Protein AF-A0A929FCM9-F1 (afdb_monomer_lite)

Radius of gyration: 27.79 Å; chains: 1; bounding box: 81×24×61 Å

Secondary structure (DSSP, 8-state):
---TT-PPPPPP---EEEEEESSSEEEEEPP-PPEEEEETTTEEEE---PPEEE--STTTPPEEP----EEEEEEETTTEEEEPPPGGGSS--EETTTEE-PPPP---HHHHHTT--

pLDDT: mean 84.14, std 11.27, range [41.19, 96.0]

Structure (mmCIF, N/CA/C/O backbone):
data_AF-A0A929FCM9-F1
#
_entry.id   AF-A0A929FCM9-F1
#
loop_
_atom_site.group_PDB
_atom_site.id
_atom_site.type_symbol
_atom_site.label_atom_id
_atom_site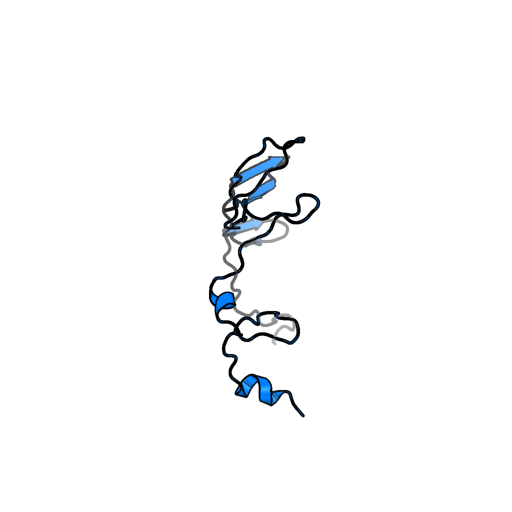.label_alt_id
_atom_site.label_comp_id
_atom_site.label_asym_id
_atom_site.label_entity_id
_atom_site.label_seq_id
_atom_site.pdbx_PDB_ins_code
_atom_site.Cartn_x
_atom_site.Cartn_y
_atom_site.Cartn_z
_atom_site.occupancy
_atom_site.B_iso_or_equiv
_atom_site.auth_seq_id
_atom_site.auth_comp_id
_atom_site.auth_asym_id
_atom_site.auth_atom_id
_atom_site.pdbx_PDB_model_num
ATOM 1 N N . MET A 1 1 ? 60.273 -2.470 -9.524 1.00 41.19 1 MET A N 1
ATOM 2 C CA . MET A 1 1 ? 59.781 -1.116 -9.852 1.00 41.19 1 MET A CA 1
ATOM 3 C C . MET A 1 1 ? 58.257 -1.204 -9.923 1.00 41.19 1 MET A C 1
ATOM 5 O O . MET A 1 1 ? 57.723 -1.488 -10.983 1.00 41.19 1 MET A O 1
ATOM 9 N N . GLY A 1 2 ? 57.573 -1.144 -8.776 1.00 51.31 2 GLY A N 1
ATOM 10 C CA . GLY A 1 2 ? 56.108 -1.235 -8.716 1.00 51.31 2 GLY A CA 1
ATOM 11 C C . GLY A 1 2 ? 55.511 0.141 -8.976 1.00 51.31 2 GLY A C 1
ATOM 12 O O . GLY A 1 2 ? 55.892 1.103 -8.313 1.00 51.31 2 GLY A O 1
ATOM 13 N N . SER A 1 3 ? 54.655 0.247 -9.986 1.00 64.50 3 SER A N 1
ATOM 14 C CA . SER A 1 3 ? 53.964 1.48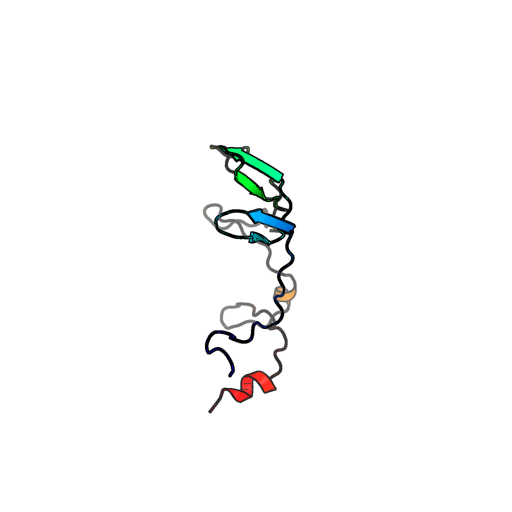2 -10.348 1.00 64.50 3 SER A CA 1
ATOM 15 C C . SER A 1 3 ? 53.067 1.932 -9.189 1.00 64.50 3 SER A C 1
ATOM 17 O O . SER A 1 3 ? 52.261 1.149 -8.697 1.00 64.50 3 SER A O 1
ATOM 19 N N . ILE A 1 4 ? 53.158 3.203 -8.780 1.00 57.62 4 ILE A N 1
ATOM 20 C CA . ILE A 1 4 ? 52.313 3.836 -7.739 1.00 57.62 4 ILE A CA 1
ATOM 21 C C . ILE A 1 4 ? 50.808 3.865 -8.104 1.00 57.62 4 ILE A C 1
ATOM 23 O O . ILE A 1 4 ? 49.980 4.395 -7.363 1.00 57.62 4 ILE A O 1
ATOM 27 N N . TRP A 1 5 ? 50.455 3.302 -9.262 1.00 60.62 5 TRP A N 1
ATOM 28 C CA . TRP A 1 5 ? 49.115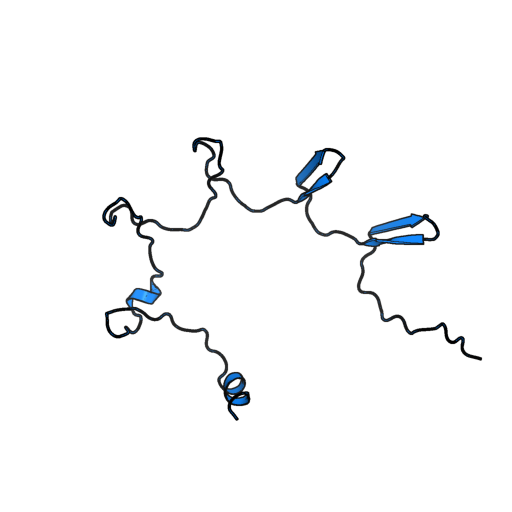 3.259 -9.832 1.00 60.62 5 TRP A CA 1
ATOM 29 C C . TRP A 1 5 ? 48.394 1.918 -9.639 1.00 60.62 5 TRP A C 1
ATOM 31 O O . TRP A 1 5 ? 47.175 1.885 -9.806 1.00 60.62 5 TRP A O 1
ATOM 41 N N . ASP A 1 6 ? 49.087 0.857 -9.213 1.00 63.19 6 ASP A N 1
ATOM 42 C CA . ASP A 1 6 ? 48.468 -0.445 -8.928 1.00 63.19 6 ASP A CA 1
ATOM 43 C C . ASP A 1 6 ? 47.867 -0.458 -7.518 1.00 63.19 6 ASP A C 1
ATOM 45 O O . ASP A 1 6 ? 48.395 -1.034 -6.566 1.00 63.19 6 ASP A O 1
ATOM 49 N N . ARG A 1 7 ? 46.736 0.234 -7.371 1.00 58.31 7 ARG A N 1
ATOM 50 C CA . ARG A 1 7 ? 45.878 0.096 -6.190 1.00 58.31 7 ARG A CA 1
ATOM 51 C C . ARG A 1 7 ? 45.174 -1.269 -6.252 1.00 58.31 7 ARG A C 1
ATOM 53 O O . ARG A 1 7 ? 44.553 -1.557 -7.275 1.00 58.31 7 ARG A O 1
ATOM 60 N N . PRO A 1 8 ? 45.231 -2.092 -5.188 1.00 61.12 8 PRO A N 1
ATOM 61 C CA . PRO A 1 8 ? 44.511 -3.359 -5.140 1.00 61.12 8 PRO A CA 1
ATOM 62 C C . PRO A 1 8 ? 43.016 -3.129 -5.372 1.00 61.12 8 PRO A C 1
ATOM 64 O O . PRO A 1 8 ? 42.377 -2.381 -4.632 1.00 61.12 8 PRO A O 1
ATOM 67 N N . VAL A 1 9 ? 42.460 -3.762 -6.401 1.00 65.25 9 VAL A N 1
ATOM 68 C CA . VAL A 1 9 ? 41.013 -3.844 -6.608 1.00 65.25 9 VAL A CA 1
ATOM 69 C C . VAL A 1 9 ? 40.527 -5.135 -5.955 1.00 65.25 9 VAL A C 1
ATOM 71 O O . VAL A 1 9 ? 40.999 -6.222 -6.283 1.00 65.25 9 VAL A O 1
ATOM 74 N N . GLY A 1 10 ? 39.635 -5.020 -4.968 1.00 68.56 10 GLY A N 1
ATOM 75 C CA . GLY A 1 10 ? 38.960 -6.187 -4.397 1.00 68.56 10 GLY A CA 1
ATOM 76 C C . GLY A 1 10 ? 38.054 -6.858 -5.440 1.00 68.56 10 GLY A C 1
ATOM 77 O O . GLY A 1 10 ? 37.684 -6.209 -6.422 1.00 68.56 10 GLY A O 1
ATOM 78 N N . PRO A 1 11 ? 37.681 -8.138 -5.261 1.00 68.38 11 PRO A N 1
ATOM 79 C CA . PRO A 1 11 ? 36.719 -8.784 -6.147 1.00 68.38 11 PRO A CA 1
ATOM 80 C C . PRO A 1 11 ? 35.408 -7.985 -6.156 1.00 68.38 11 PRO A C 1
ATOM 82 O O . PRO A 1 11 ? 34.813 -7.735 -5.108 1.00 68.38 11 PRO A O 1
ATOM 85 N N . ALA A 1 12 ? 34.974 -7.554 -7.340 1.00 65.00 12 ALA A N 1
ATOM 86 C CA . ALA A 1 12 ? 33.732 -6.812 -7.504 1.00 65.00 12 ALA A CA 1
ATOM 87 C C . ALA A 1 12 ? 32.540 -7.783 -7.492 1.00 65.00 12 ALA A C 1
ATOM 89 O O . ALA A 1 12 ? 32.484 -8.700 -8.306 1.00 65.00 12 ALA A O 1
ATOM 90 N N . GLN A 1 13 ? 31.573 -7.569 -6.596 1.00 75.75 13 GLN A N 1
ATOM 91 C CA . GLN A 1 13 ? 30.295 -8.299 -6.564 1.00 75.75 13 GLN A CA 1
ATOM 92 C C . GLN A 1 13 ? 29.263 -7.632 -7.490 1.00 75.75 13 GLN A C 1
ATOM 94 O O . GLN A 1 13 ? 28.163 -7.291 -7.067 1.00 75.75 13 GLN A O 1
ATOM 99 N N . ILE A 1 14 ? 29.645 -7.351 -8.736 1.00 80.50 14 ILE A N 1
ATOM 100 C CA . ILE A 1 14 ? 28.758 -6.741 -9.730 1.00 80.50 14 ILE A CA 1
ATOM 101 C C . ILE A 1 14 ? 28.494 -7.747 -10.843 1.00 80.50 14 ILE A C 1
ATOM 103 O O . ILE A 1 14 ? 29.420 -8.215 -11.503 1.00 80.50 14 ILE A O 1
ATOM 107 N N . GLU A 1 15 ? 27.227 -8.080 -11.052 1.00 88.31 15 GLU A N 1
ATOM 108 C CA . GLU A 1 15 ? 26.808 -8.816 -12.236 1.00 88.31 15 GLU A CA 1
ATOM 109 C C . GLU A 1 15 ? 26.694 -7.831 -13.401 1.00 88.31 15 GLU A C 1
ATOM 111 O O . GLU A 1 15 ? 25.996 -6.817 -13.313 1.00 88.31 15 GLU A O 1
ATOM 116 N N . VAL A 1 16 ? 27.434 -8.091 -14.475 1.00 89.38 16 VAL A N 1
ATOM 117 C CA . VAL A 1 16 ? 27.464 -7.227 -15.658 1.00 89.38 16 VAL A CA 1
ATOM 118 C C . VAL A 1 16 ? 26.507 -7.795 -16.696 1.00 89.38 16 VAL A C 1
ATOM 120 O O . VAL A 1 16 ? 26.720 -8.903 -17.180 1.00 89.38 16 VAL A O 1
ATOM 123 N N . ALA A 1 17 ? 25.477 -7.028 -17.047 1.00 90.81 17 ALA A N 1
ATOM 124 C CA . ALA A 1 17 ? 24.516 -7.406 -18.081 1.00 90.81 17 ALA A CA 1
ATOM 125 C C . ALA A 1 17 ? 25.052 -7.126 -19.492 1.00 90.81 17 ALA A C 1
ATOM 127 O O . ALA A 1 17 ? 24.920 -7.952 -20.389 1.00 90.81 17 ALA A O 1
ATOM 128 N N . GLU A 1 18 ? 25.674 -5.962 -19.688 1.00 91.88 18 GLU A N 1
ATOM 129 C CA . GLU A 1 18 ? 26.218 -5.533 -20.980 1.00 91.88 18 GLU A CA 1
ATOM 130 C C . GLU A 1 18 ? 27.416 -4.596 -20.763 1.00 91.88 18 GLU A C 1
ATOM 132 O O . GLU A 1 18 ? 27.694 -4.159 -19.647 1.00 91.88 18 GLU A O 1
ATOM 137 N N . SER A 1 19 ? 28.147 -4.258 -21.821 1.00 92.19 19 SER A N 1
ATOM 138 C CA . SER A 1 19 ? 29.156 -3.201 -21.800 1.00 92.19 19 SER A CA 1
ATOM 139 C C . SER A 1 19 ? 28.998 -2.264 -22.991 1.00 92.19 19 SER A C 1
ATOM 141 O O . SER A 1 19 ? 28.792 -2.732 -24.108 1.00 92.19 19 SER A O 1
ATOM 143 N N . ILE A 1 20 ? 29.187 -0.961 -22.781 1.00 93.38 20 ILE A N 1
ATOM 144 C CA . ILE A 1 20 ? 29.188 0.038 -23.859 1.00 93.38 20 ILE A CA 1
ATOM 145 C C . ILE A 1 20 ? 30.598 0.569 -24.111 1.00 93.38 20 ILE A C 1
ATOM 147 O O . ILE A 1 20 ? 31.387 0.739 -23.181 1.00 93.38 20 ILE A O 1
ATOM 151 N N . SER A 1 21 ? 30.909 0.876 -25.371 1.00 91.31 21 SER A N 1
ATOM 152 C CA . SER A 1 21 ? 32.166 1.530 -25.748 1.00 91.31 21 SER A CA 1
ATOM 153 C C . SER A 1 21 ? 31.939 3.034 -25.896 1.00 91.31 21 SER A C 1
ATOM 155 O O . SER A 1 21 ? 31.446 3.507 -26.917 1.00 91.31 21 SER A O 1
ATOM 157 N N . SER A 1 22 ? 32.263 3.793 -24.848 1.00 86.44 22 SER A N 1
ATOM 158 C CA . SER A 1 22 ? 32.198 5.258 -24.843 1.00 86.44 22 SER A CA 1
ATOM 159 C C . SER A 1 22 ? 33.355 5.813 -24.017 1.00 86.44 22 SER A C 1
ATOM 161 O O . SER A 1 22 ? 33.353 5.754 -22.783 1.00 86.44 22 SER A O 1
ATOM 163 N N . ALA A 1 23 ? 34.385 6.297 -24.722 1.00 85.75 23 ALA A N 1
ATOM 164 C CA . ALA A 1 23 ? 35.689 6.648 -24.151 1.00 85.75 23 ALA A CA 1
ATOM 165 C C . ALA A 1 23 ? 36.294 5.511 -23.291 1.00 85.75 23 ALA A C 1
ATOM 167 O O . ALA A 1 23 ? 36.795 5.751 -22.194 1.00 85.75 23 ALA A O 1
ATOM 168 N N . GLY A 1 24 ? 36.198 4.267 -23.780 1.00 89.56 24 GLY A N 1
ATOM 169 C CA . GLY A 1 24 ? 36.575 3.038 -23.071 1.00 89.56 24 GLY A CA 1
ATOM 170 C C . GLY A 1 24 ? 35.398 2.068 -22.910 1.00 89.56 24 GLY A C 1
ATOM 171 O O . GLY A 1 24 ? 34.257 2.422 -23.205 1.00 89.56 24 GLY A O 1
ATOM 172 N N . VAL A 1 25 ? 35.679 0.844 -22.450 1.00 89.62 25 VAL A N 1
ATOM 173 C CA . VAL A 1 25 ? 34.654 -0.175 -22.160 1.00 89.62 25 VAL A CA 1
ATOM 174 C C . VAL A 1 25 ? 34.059 0.096 -20.778 1.00 89.62 25 VAL A C 1
ATOM 176 O O . VAL A 1 25 ? 34.776 0.068 -19.779 1.00 89.62 25 VAL A O 1
ATOM 179 N N . ARG A 1 26 ? 32.754 0.374 -20.717 1.00 89.38 26 ARG A N 1
ATOM 180 C CA . ARG A 1 26 ? 32.018 0.666 -19.480 1.00 89.38 26 ARG A CA 1
ATOM 181 C C . ARG A 1 26 ? 30.987 -0.436 -19.218 1.00 89.38 26 ARG A C 1
ATOM 183 O O . ARG A 1 26 ? 30.104 -0.604 -20.059 1.00 89.38 26 ARG A O 1
ATOM 190 N N . PRO A 1 27 ? 31.077 -1.181 -18.102 1.00 88.75 27 PRO A N 1
ATOM 191 C CA . PRO A 1 27 ? 30.089 -2.202 -17.767 1.00 88.75 27 PRO A CA 1
ATOM 192 C C . PRO A 1 27 ? 28.756 -1.569 -17.345 1.00 88.75 27 PRO A C 1
ATOM 194 O O . PRO A 1 27 ? 28.732 -0.529 -16.685 1.00 88.75 27 PRO A O 1
ATOM 197 N N . ILE A 1 28 ? 27.656 -2.222 -17.705 1.00 91.12 28 ILE A N 1
ATOM 198 C CA . ILE A 1 28 ? 26.289 -1.947 -17.262 1.00 91.12 28 ILE A CA 1
ATOM 199 C C . ILE A 1 28 ? 25.906 -3.046 -16.269 1.00 91.12 28 ILE A C 1
ATOM 201 O O . ILE A 1 28 ? 25.971 -4.232 -16.592 1.00 91.12 28 ILE A O 1
ATOM 205 N N . ALA A 1 29 ? 25.514 -2.652 -15.059 1.00 91.31 29 ALA A N 1
ATOM 206 C CA . ALA A 1 29 ? 25.069 -3.583 -14.026 1.00 91.31 29 ALA A CA 1
ATOM 207 C C . ALA A 1 29 ? 23.734 -4.243 -14.402 1.00 91.31 29 ALA A C 1
ATOM 209 O O . ALA A 1 29 ? 22.849 -3.583 -14.951 1.00 91.31 29 ALA A O 1
ATOM 210 N N . ALA A 1 30 ? 23.567 -5.517 -14.056 1.00 90.75 30 ALA A N 1
ATOM 211 C CA . ALA A 1 30 ? 22.286 -6.200 -14.170 1.00 90.75 30 ALA A CA 1
ATOM 212 C C . ALA A 1 30 ? 21.258 -5.639 -13.169 1.00 90.75 30 ALA A C 1
ATOM 214 O O . ALA A 1 30 ? 21.568 -5.385 -12.003 1.00 90.75 30 ALA A O 1
ATOM 215 N N . SER A 1 31 ? 20.015 -5.463 -13.628 1.00 88.25 31 SER A N 1
ATOM 216 C CA . SER A 1 31 ? 18.859 -5.144 -12.783 1.00 88.25 31 SER A CA 1
ATOM 217 C C . SER A 1 31 ? 18.026 -6.401 -12.565 1.00 88.25 31 SER A C 1
ATOM 219 O O . SER A 1 31 ? 17.713 -7.102 -13.521 1.00 88.25 31 SER A O 1
ATOM 221 N N . HIS A 1 32 ? 17.615 -6.636 -11.321 1.00 90.50 32 HIS A N 1
ATOM 222 C CA . HIS A 1 32 ? 16.738 -7.748 -10.938 1.00 90.50 32 HIS A CA 1
ATOM 223 C C . HIS A 1 32 ? 15.269 -7.321 -10.777 1.00 90.50 32 HIS A C 1
ATOM 225 O O . HIS A 1 32 ? 14.436 -8.104 -10.328 1.00 90.50 32 HIS A O 1
ATOM 231 N N . MET A 1 33 ? 14.946 -6.065 -11.097 1.00 90.06 33 MET A N 1
ATOM 232 C CA . MET A 1 33 ? 13.586 -5.539 -10.990 1.00 90.06 33 MET A CA 1
ATOM 233 C C . MET A 1 33 ? 12.733 -5.970 -12.184 1.00 90.06 33 MET A C 1
ATOM 235 O O . MET A 1 33 ? 13.157 -5.836 -13.332 1.00 90.06 33 MET A O 1
ATOM 239 N N . GLU A 1 34 ? 11.504 -6.408 -11.917 1.00 93.75 34 GLU A N 1
ATOM 240 C CA . GLU A 1 34 ? 10.507 -6.663 -12.954 1.00 93.75 34 GLU A CA 1
ATOM 241 C C . GLU A 1 34 ? 9.959 -5.339 -13.502 1.00 93.75 34 GLU A C 1
ATOM 243 O O . GLU A 1 34 ? 9.523 -4.460 -12.752 1.00 93.75 34 GLU A O 1
ATOM 248 N N . VAL A 1 35 ? 9.977 -5.189 -14.825 1.00 93.31 35 VAL A N 1
ATOM 249 C CA . VAL A 1 35 ? 9.457 -4.005 -15.513 1.00 93.31 35 VAL A CA 1
ATOM 250 C C . VAL A 1 35 ? 8.017 -4.278 -15.931 1.00 93.31 35 VAL A C 1
ATOM 252 O O . VAL A 1 35 ? 7.764 -5.159 -16.746 1.00 93.31 35 VAL A O 1
ATOM 255 N N . TYR A 1 36 ? 7.078 -3.493 -15.404 1.00 94.69 36 TYR A N 1
ATOM 256 C CA . TYR A 1 36 ? 5.667 -3.558 -15.794 1.00 94.69 36 TYR A CA 1
ATOM 257 C C . TYR A 1 36 ? 5.435 -2.961 -17.187 1.00 94.69 36 TYR A C 1
ATOM 259 O O . TYR A 1 36 ? 4.637 -3.457 -17.977 1.00 94.69 36 TYR A O 1
ATOM 267 N N . GLY A 1 37 ? 6.137 -1.872 -17.493 1.00 95.31 37 GLY A N 1
ATOM 268 C CA . GLY A 1 37 ? 6.039 -1.183 -18.772 1.00 95.31 37 GLY A CA 1
ATOM 269 C C . GLY A 1 37 ? 6.923 0.054 -18.807 1.00 95.31 37 GLY A C 1
ATOM 270 O O . GLY A 1 37 ? 7.766 0.256 -17.933 1.00 95.31 37 GLY A O 1
ATOM 271 N N . THR A 1 38 ? 6.723 0.905 -19.805 1.00 95.69 38 THR A N 1
ATOM 272 C CA . THR A 1 38 ? 7.441 2.174 -19.936 1.00 95.69 38 THR A CA 1
ATOM 273 C C . THR A 1 38 ? 6.470 3.343 -20.054 1.00 95.69 38 THR A C 1
ATOM 275 O O . THR A 1 38 ? 5.319 3.196 -20.465 1.00 95.69 38 THR A O 1
ATOM 278 N N . ILE A 1 39 ? 6.935 4.528 -19.670 1.00 96.00 39 ILE A N 1
ATOM 279 C CA . ILE A 1 39 ? 6.247 5.801 -19.889 1.00 96.00 39 ILE A CA 1
ATOM 280 C C . ILE A 1 39 ? 7.223 6.779 -20.532 1.00 96.00 39 ILE A C 1
ATOM 282 O O . ILE A 1 39 ? 8.406 6.710 -20.233 1.00 96.00 39 ILE A O 1
ATOM 286 N N . LEU A 1 40 ? 6.718 7.661 -21.402 1.00 93.88 40 LEU A N 1
ATOM 287 C CA . LEU A 1 40 ? 7.401 8.812 -22.021 1.00 93.88 40 LEU A CA 1
ATOM 288 C C . LEU A 1 40 ? 8.941 8.715 -22.099 1.00 93.88 40 LEU A C 1
ATOM 290 O O . LEU A 1 40 ? 9.634 8.942 -21.107 1.00 93.88 40 LEU A O 1
ATOM 294 N N . ASN A 1 41 ? 9.471 8.506 -23.308 1.00 94.62 41 ASN A N 1
ATOM 295 C CA . ASN A 1 41 ? 10.905 8.302 -23.568 1.00 94.62 41 ASN A CA 1
ATOM 296 C C . ASN A 1 41 ? 11.462 7.034 -22.900 1.00 94.62 41 ASN A C 1
ATOM 298 O O . ASN A 1 41 ? 12.537 7.067 -22.306 1.00 94.62 41 ASN A O 1
ATOM 302 N N . ASP A 1 42 ? 10.704 5.936 -22.966 1.00 94.19 42 ASP A N 1
ATOM 303 C CA . ASP A 1 42 ? 11.113 4.610 -22.487 1.00 94.19 42 ASP A CA 1
ATOM 304 C C . ASP A 1 42 ? 11.552 4.560 -21.016 1.00 94.19 42 ASP A C 1
ATOM 306 O O . ASP A 1 42 ? 12.309 3.681 -20.606 1.00 94.19 42 ASP A O 1
ATOM 310 N N . ARG A 1 43 ? 11.048 5.478 -20.180 1.00 94.19 43 ARG A N 1
ATOM 311 C CA . ARG A 1 43 ? 11.327 5.455 -18.746 1.00 94.19 43 ARG A CA 1
ATOM 312 C C . ARG A 1 43 ? 10.624 4.240 -18.131 1.00 94.19 43 ARG A C 1
ATOM 314 O O . ARG A 1 43 ? 9.390 4.200 -18.152 1.00 94.19 43 ARG A O 1
ATOM 321 N N . PRO A 1 44 ? 11.361 3.268 -17.563 1.00 92.75 44 PRO A N 1
ATOM 322 C CA . PRO A 1 44 ? 10.755 2.053 -17.042 1.00 92.75 44 PRO A CA 1
ATOM 323 C C . PRO A 1 44 ? 9.891 2.351 -15.816 1.00 92.75 44 PRO A C 1
ATOM 325 O O . PRO A 1 44 ? 10.232 3.176 -14.962 1.00 92.75 44 PRO A O 1
ATOM 328 N N . ILE A 1 45 ? 8.771 1.643 -15.737 1.00 94.88 45 ILE A N 1
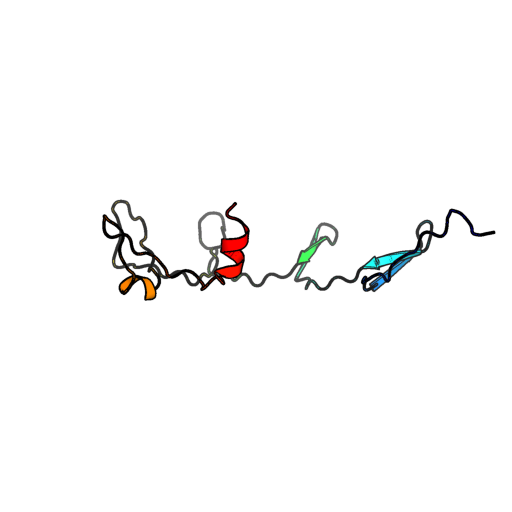ATOM 329 C CA . ILE A 1 45 ? 7.899 1.543 -14.574 1.00 94.88 45 ILE A CA 1
ATOM 330 C C . ILE A 1 45 ? 8.098 0.142 -14.012 1.00 94.88 45 ILE A C 1
ATOM 332 O O . ILE A 1 45 ? 7.868 -0.850 -14.703 1.00 94.88 45 ILE A O 1
ATOM 336 N N . MET A 1 46 ? 8.527 0.067 -12.758 1.00 95.12 46 MET A N 1
ATOM 337 C CA . MET A 1 46 ? 8.715 -1.210 -12.077 1.00 95.12 46 MET A CA 1
ATOM 338 C C . MET A 1 46 ? 7.366 -1.785 -11.654 1.00 95.12 46 MET A C 1
ATOM 340 O O . MET A 1 46 ? 6.465 -1.038 -11.264 1.00 95.12 46 MET A O 1
ATOM 344 N N . ALA A 1 47 ? 7.234 -3.106 -11.730 1.00 93.81 47 ALA A N 1
ATOM 345 C CA . ALA A 1 47 ? 6.070 -3.805 -11.214 1.00 93.81 47 ALA A CA 1
ATOM 346 C C . ALA A 1 47 ? 5.965 -3.635 -9.690 1.00 93.81 47 ALA A C 1
ATOM 348 O O . ALA A 1 47 ? 6.969 -3.567 -8.978 1.00 93.81 47 ALA A O 1
ATOM 349 N N . SER A 1 48 ? 4.730 -3.555 -9.193 1.00 91.19 48 SER A N 1
ATOM 350 C CA . SER A 1 48 ? 4.427 -3.496 -7.761 1.00 91.19 48 SER A CA 1
ATOM 351 C C . SER A 1 48 ? 3.408 -4.568 -7.404 1.00 91.19 48 SER A C 1
ATOM 353 O O . SER A 1 48 ? 2.481 -4.805 -8.173 1.00 91.19 48 SER A O 1
ATOM 355 N N . SER A 1 49 ? 3.520 -5.142 -6.210 1.00 92.00 49 SER A N 1
ATOM 356 C CA . SER A 1 49 ? 2.551 -6.098 -5.659 1.00 92.00 49 SER A CA 1
ATOM 357 C C . SER A 1 49 ? 1.331 -5.438 -4.995 1.00 92.00 49 SER A C 1
ATOM 359 O O . SER A 1 49 ? 0.511 -6.127 -4.391 1.00 92.00 49 SER A O 1
ATOM 361 N N . ILE A 1 50 ? 1.199 -4.109 -5.078 1.00 91.00 50 ILE A N 1
ATOM 362 C CA . ILE A 1 50 ? 0.099 -3.362 -4.461 1.00 91.00 50 ILE A CA 1
ATOM 363 C C . ILE A 1 50 ? -1.203 -3.639 -5.220 1.00 91.00 50 ILE A C 1
ATOM 365 O O . ILE A 1 50 ? -1.281 -3.444 -6.432 1.00 91.00 50 ILE A O 1
ATOM 369 N N . GLN A 1 51 ? -2.246 -4.036 -4.492 1.00 93.06 51 GLN A N 1
ATOM 370 C CA . GLN A 1 51 ? -3.570 -4.284 -5.057 1.00 93.06 51 GLN A CA 1
ATOM 371 C C . GLN A 1 51 ? -4.465 -3.056 -4.888 1.00 93.06 51 GLN A C 1
ATOM 373 O O . GLN A 1 51 ? -4.623 -2.526 -3.786 1.00 93.06 51 GLN A O 1
ATOM 378 N N . VAL A 1 52 ? -5.071 -2.611 -5.986 1.00 92.75 52 VAL A N 1
ATOM 379 C CA . VAL A 1 52 ? -6.082 -1.549 -5.974 1.00 92.75 52 VAL A CA 1
ATOM 380 C C . VAL A 1 52 ? -7.448 -2.199 -5.784 1.00 92.75 52 VAL A C 1
ATOM 382 O O . VAL A 1 52 ? -7.880 -2.981 -6.626 1.00 92.75 52 VAL A O 1
ATOM 385 N N . ALA A 1 53 ? -8.108 -1.886 -4.673 1.00 92.94 53 ALA A N 1
ATOM 386 C CA . ALA A 1 53 ? -9.436 -2.389 -4.343 1.00 92.94 53 ALA A CA 1
ATOM 387 C C . ALA A 1 53 ? -10.537 -1.620 -5.087 1.00 92.94 53 ALA A C 1
ATOM 389 O O . ALA A 1 53 ? -11.503 -2.221 -5.549 1.00 92.94 53 ALA A O 1
ATOM 390 N N . ASP A 1 54 ? -10.391 -0.297 -5.213 1.00 91.62 54 ASP A N 1
ATOM 391 C CA . ASP A 1 54 ? -11.374 0.563 -5.878 1.00 91.62 54 ASP A CA 1
ATOM 392 C C . ASP A 1 54 ? -10.734 1.881 -6.363 1.00 91.62 54 ASP A C 1
ATOM 394 O O . ASP A 1 54 ? -9.663 2.280 -5.912 1.00 91.62 54 ASP A O 1
ATOM 398 N N . THR A 1 55 ? -11.385 2.575 -7.294 1.00 90.81 55 THR A N 1
ATOM 399 C CA . THR A 1 55 ? -11.002 3.900 -7.816 1.00 90.81 55 THR A CA 1
ATOM 400 C C . THR A 1 55 ? -12.186 4.868 -7.919 1.00 90.81 55 THR A C 1
ATOM 402 O O . THR A 1 55 ? -12.024 5.986 -8.407 1.00 90.81 55 THR A O 1
ATOM 405 N N . THR A 1 56 ? -13.378 4.477 -7.453 1.00 89.50 56 THR A N 1
ATOM 406 C CA . THR A 1 56 ? -14.624 5.250 -7.623 1.00 89.50 56 THR A CA 1
ATOM 407 C C . THR A 1 56 ? -14.702 6.539 -6.793 1.00 89.50 56 THR A C 1
ATOM 409 O O . THR A 1 56 ? -15.620 7.342 -6.977 1.00 89.50 56 THR A O 1
ATOM 412 N N . VAL A 1 57 ? -13.734 6.787 -5.906 1.00 88.88 57 VAL A N 1
ATOM 413 C CA . VAL A 1 57 ? -13.654 8.017 -5.105 1.0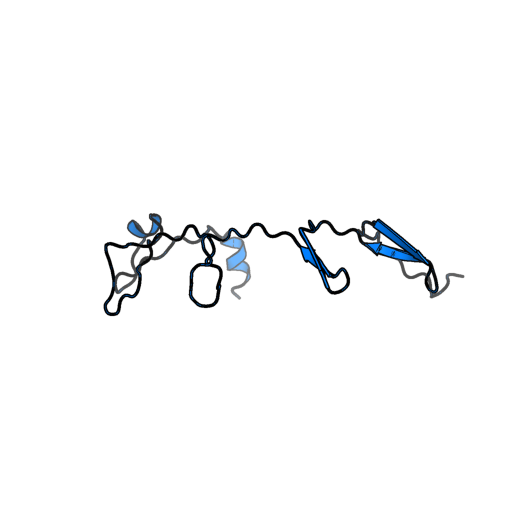0 88.88 57 VAL A CA 1
ATOM 414 C C . VAL A 1 57 ? -13.526 9.242 -6.022 1.00 88.88 57 VAL A C 1
ATOM 416 O O . VAL A 1 57 ? -12.763 9.199 -6.995 1.00 88.88 57 VAL A O 1
ATOM 419 N N . PRO A 1 58 ? -14.201 10.370 -5.715 1.00 90.00 58 PRO A N 1
ATOM 420 C CA . PRO A 1 58 ? -14.061 11.598 -6.487 1.00 90.00 58 PRO A CA 1
ATOM 421 C C . PRO A 1 58 ? -12.595 11.968 -6.750 1.00 90.00 58 PRO A C 1
ATOM 423 O O . PRO A 1 58 ? -11.777 12.073 -5.833 1.00 90.00 58 PRO A O 1
ATOM 426 N N . GLY A 1 59 ? -12.268 12.167 -8.027 1.00 90.75 59 GLY A N 1
ATOM 427 C CA . GLY A 1 59 ? -10.905 12.453 -8.476 1.00 90.75 59 GLY A CA 1
ATOM 428 C C . GLY A 1 59 ? -10.051 11.222 -8.798 1.00 90.75 59 GLY A C 1
ATOM 429 O O . GLY A 1 59 ? -8.856 11.393 -9.017 1.00 90.75 59 GLY A O 1
ATOM 430 N N . GLY A 1 60 ? -10.625 10.012 -8.834 1.00 91.81 60 GLY A N 1
ATOM 431 C CA . GLY A 1 60 ? -9.924 8.802 -9.285 1.00 91.81 60 GLY A CA 1
ATOM 432 C C . GLY A 1 60 ? -8.787 8.378 -8.357 1.00 91.81 60 GLY A C 1
ATOM 433 O O . GLY A 1 60 ? -7.784 7.825 -8.805 1.00 91.81 60 GLY A O 1
ATOM 434 N N . ARG A 1 61 ? -8.900 8.699 -7.064 1.00 91.44 61 ARG A N 1
ATOM 435 C CA . ARG A 1 61 ? -7.891 8.336 -6.065 1.00 91.44 61 ARG A CA 1
ATOM 436 C C . ARG A 1 61 ? -8.000 6.833 -5.791 1.00 91.44 61 ARG A C 1
ATOM 438 O O . ARG A 1 61 ? -9.077 6.404 -5.374 1.00 91.44 61 ARG A O 1
ATOM 445 N N . PRO A 1 62 ? -6.935 6.042 -6.011 1.00 91.94 62 PRO A N 1
ATOM 446 C CA . PRO A 1 62 ? -6.992 4.611 -5.764 1.00 91.94 62 PRO A CA 1
ATOM 447 C C . PRO A 1 62 ? -7.151 4.335 -4.268 1.00 91.94 62 PRO A C 1
ATOM 449 O O . PRO A 1 62 ? -6.468 4.933 -3.434 1.00 91.94 62 PRO A O 1
ATOM 452 N N . ILE A 1 63 ? -8.047 3.409 -3.950 1.00 92.81 63 ILE A N 1
ATOM 453 C CA . ILE A 1 63 ? -8.161 2.757 -2.652 1.00 92.81 63 ILE A CA 1
ATOM 454 C C . ILE A 1 63 ? -7.381 1.452 -2.748 1.00 92.81 63 ILE A C 1
ATOM 456 O O . ILE A 1 63 ? -7.627 0.640 -3.639 1.00 92.81 63 ILE A O 1
ATOM 460 N N . PHE A 1 64 ? -6.439 1.246 -1.837 1.00 93.94 64 PHE A N 1
ATOM 461 C CA . PHE A 1 64 ? -5.630 0.033 -1.799 1.00 93.94 64 PHE A CA 1
ATOM 462 C C . PHE A 1 64 ? -6.274 -1.026 -0.911 1.00 93.94 64 PHE A C 1
ATOM 464 O O . PHE A 1 64 ? -6.892 -0.698 0.103 1.00 93.94 64 PHE A O 1
ATOM 471 N N . ALA A 1 65 ? -6.117 -2.292 -1.290 1.00 93.00 65 ALA A N 1
ATOM 472 C CA . ALA A 1 65 ? -6.494 -3.400 -0.428 1.00 93.00 65 ALA A CA 1
ATOM 473 C C . ALA A 1 65 ? -5.603 -3.409 0.826 1.00 93.00 65 ALA A C 1
ATOM 475 O O . ALA A 1 65 ? -4.400 -3.153 0.749 1.00 93.00 65 ALA A O 1
ATOM 476 N N . SER A 1 66 ? -6.201 -3.697 1.979 1.00 90.75 66 SER A N 1
ATOM 477 C CA . SER A 1 66 ? -5.496 -3.819 3.255 1.00 90.75 66 SER A CA 1
ATOM 478 C C . SER A 1 66 ? -6.193 -4.839 4.142 1.00 90.75 66 SER A C 1
ATOM 480 O O . SER A 1 66 ? -7.418 -4.932 4.095 1.00 90.75 66 SER A O 1
ATOM 482 N N . ASP A 1 67 ? -5.442 -5.495 5.020 1.00 90.81 67 ASP A N 1
ATOM 483 C CA . ASP A 1 67 ? -5.977 -6.441 6.010 1.00 90.81 67 ASP A CA 1
ATOM 484 C C . ASP A 1 67 ? -6.547 -5.745 7.264 1.00 90.81 67 ASP A C 1
ATOM 486 O O . ASP A 1 67 ? -6.711 -6.351 8.323 1.00 90.81 67 ASP A O 1
ATOM 490 N N . ILE A 1 68 ? -6.821 -4.440 7.183 1.00 89.19 68 ILE A N 1
ATOM 491 C CA . ILE A 1 68 ? -7.349 -3.657 8.298 1.00 89.19 68 ILE A CA 1
ATOM 492 C C . ILE A 1 68 ? -8.817 -4.024 8.530 1.00 89.19 68 ILE A C 1
ATOM 494 O O . ILE A 1 68 ? -9.659 -3.863 7.649 1.00 89.19 68 ILE A O 1
ATOM 498 N N . ILE A 1 69 ? -9.137 -4.445 9.753 1.00 89.75 69 ILE A N 1
ATOM 499 C CA . ILE A 1 69 ? -10.502 -4.790 10.160 1.00 89.75 69 ILE A CA 1
ATOM 500 C C . ILE A 1 69 ? -11.135 -3.590 10.870 1.00 89.75 69 ILE A C 1
ATOM 502 O O . ILE A 1 69 ? -10.710 -3.203 11.964 1.00 89.75 69 ILE A O 1
ATOM 506 N N . VAL A 1 70 ? -12.169 -3.015 10.256 1.00 89.50 70 VAL A N 1
ATOM 507 C CA . VAL A 1 70 ? -13.003 -1.962 10.853 1.00 89.50 70 VAL A CA 1
ATOM 508 C C . VAL A 1 70 ? -14.151 -2.606 11.632 1.00 89.50 70 VAL A C 1
ATOM 510 O O . VAL A 1 70 ? -14.751 -3.582 11.185 1.00 89.50 70 VAL A O 1
ATOM 513 N N . ARG A 1 71 ? -14.442 -2.084 12.825 1.00 88.25 71 ARG A N 1
ATOM 514 C CA . ARG A 1 71 ? -15.598 -2.481 13.637 1.00 88.25 71 ARG A CA 1
ATOM 515 C C . ARG A 1 71 ? -16.783 -1.585 13.288 1.00 88.25 71 ARG A C 1
ATOM 517 O O . ARG A 1 71 ? -16.960 -0.529 13.887 1.00 88.25 71 ARG A O 1
ATOM 524 N N . ASP A 1 72 ? -17.565 -1.991 12.291 1.00 78.69 72 ASP A N 1
ATOM 525 C CA . ASP A 1 72 ? -18.690 -1.199 11.764 1.00 78.69 72 ASP A CA 1
ATOM 526 C C . ASP A 1 72 ? -19.841 -1.018 12.771 1.00 78.69 72 ASP A C 1
ATOM 528 O O . ASP A 1 72 ? -20.656 -0.105 12.642 1.00 78.69 72 ASP A O 1
ATOM 532 N N . ASP A 1 73 ? -19.899 -1.865 13.798 1.00 80.56 73 ASP A N 1
ATOM 533 C CA . ASP A 1 73 ? -20.848 -1.791 14.907 1.00 80.56 73 ASP A CA 1
ATOM 534 C C . ASP A 1 73 ? -20.492 -0.712 15.944 1.00 80.56 73 ASP A C 1
ATOM 536 O O . ASP A 1 73 ? -21.335 -0.337 16.764 1.00 80.56 73 ASP A O 1
ATOM 540 N N . LEU A 1 74 ? -19.265 -0.182 15.908 1.00 78.69 74 LEU A N 1
ATOM 541 C CA . LEU A 1 74 ? -18.760 0.777 16.884 1.00 78.69 74 LEU A CA 1
ATOM 542 C C . LEU A 1 74 ? -18.154 1.999 16.187 1.00 78.69 74 LEU A C 1
ATOM 544 O O . LEU A 1 74 ? -17.072 1.955 15.608 1.00 78.69 74 LEU A O 1
ATOM 548 N N . THR A 1 75 ? -18.814 3.148 16.324 1.00 81.69 75 THR A N 1
ATOM 549 C CA . THR A 1 75 ? -18.288 4.431 15.837 1.00 81.69 75 THR A CA 1
ATOM 550 C C . THR A 1 75 ? -18.209 5.441 16.968 1.00 81.69 75 THR A C 1
ATOM 552 O O . THR A 1 75 ? -19.156 5.589 17.743 1.00 81.69 75 THR A O 1
ATOM 555 N N . LEU A 1 76 ? -17.110 6.188 17.041 1.00 83.69 76 LEU A N 1
ATOM 556 C CA . LEU A 1 76 ? -17.023 7.341 17.937 1.00 83.69 76 LEU A CA 1
ATOM 557 C C . LEU A 1 76 ? -17.817 8.532 17.363 1.00 83.69 76 LEU A C 1
ATOM 559 O O . LEU A 1 76 ? -18.036 8.604 16.146 1.00 83.69 76 LEU A O 1
ATOM 563 N N . PRO A 1 77 ? -18.203 9.513 18.205 1.00 87.75 77 PRO A N 1
ATOM 564 C CA . PRO A 1 77 ? -18.858 10.731 17.742 1.00 87.75 77 PRO A CA 1
ATOM 565 C C . PRO A 1 77 ? -18.114 11.391 16.574 1.00 87.75 77 PRO A C 1
ATOM 567 O O . PRO A 1 77 ? -16.888 11.537 16.591 1.00 87.75 77 PRO A O 1
ATOM 570 N N . GLY A 1 78 ? -18.873 11.794 15.553 1.00 86.75 78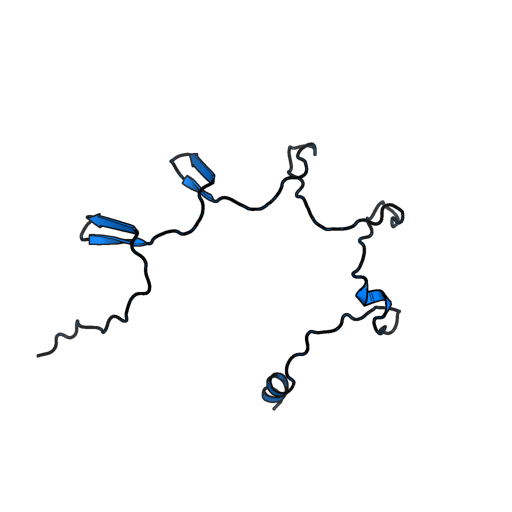 GLY A N 1
ATOM 571 C CA . GLY A 1 78 ? -18.325 12.353 14.314 1.00 86.75 78 GLY A CA 1
ATOM 572 C C . GLY A 1 78 ? -17.873 11.312 13.285 1.00 86.75 78 GLY A C 1
ATOM 573 O O . GLY A 1 78 ? -17.148 11.674 12.365 1.00 86.75 78 GLY A O 1
ATOM 574 N N . GLY A 1 79 ? -18.276 10.043 13.428 1.00 86.94 79 GLY A N 1
ATOM 575 C CA . GLY A 1 79 ? -18.014 8.998 12.432 1.00 86.94 79 GLY A CA 1
ATOM 576 C C . GLY A 1 79 ? -16.553 8.557 12.379 1.00 86.94 79 GLY A C 1
ATOM 577 O O . GLY A 1 79 ? -16.071 8.146 11.326 1.00 86.94 79 GLY A O 1
ATOM 578 N N . ARG A 1 80 ? -15.817 8.680 13.492 1.00 87.75 80 ARG A N 1
ATOM 579 C CA . ARG A 1 80 ? -14.424 8.219 13.540 1.00 87.75 80 ARG A CA 1
ATOM 580 C C . ARG A 1 80 ? -14.426 6.687 13.629 1.00 87.75 80 ARG A C 1
ATOM 582 O O . ARG A 1 80 ? -15.008 6.167 14.589 1.00 87.75 80 ARG A O 1
ATOM 589 N N . PRO A 1 81 ? -13.811 5.985 12.659 1.00 89.19 81 PRO A N 1
ATOM 590 C CA . PRO A 1 81 ? -13.805 4.530 12.633 1.00 89.19 81 PRO A CA 1
ATOM 591 C C . PRO A 1 81 ? -12.988 3.971 13.796 1.00 89.19 81 PRO A C 1
ATOM 593 O O . PRO A 1 81 ? -12.022 4.592 14.251 1.00 89.19 81 PRO A O 1
ATOM 596 N N . ILE A 1 82 ? -13.377 2.784 14.251 1.00 90.94 82 ILE A N 1
ATOM 597 C CA . ILE A 1 82 ? -12.649 2.012 15.253 1.00 90.94 82 ILE A CA 1
ATOM 598 C C . ILE A 1 82 ? -12.083 0.773 14.566 1.00 90.94 82 ILE A C 1
ATOM 600 O O . ILE A 1 82 ? -12.802 0.030 13.901 1.00 90.94 82 ILE A O 1
ATOM 604 N N . PHE A 1 83 ? -10.782 0.559 14.725 1.00 90.88 83 PHE A N 1
ATOM 605 C CA . PHE A 1 83 ? -10.091 -0.604 14.180 1.00 90.88 83 PHE A CA 1
ATOM 606 C C . PHE A 1 83 ? -9.979 -1.696 15.235 1.00 90.88 83 PHE A C 1
ATOM 608 O O . PHE A 1 83 ? -9.807 -1.410 16.422 1.00 90.88 83 PHE A O 1
ATOM 615 N N . ALA A 1 84 ? -10.057 -2.951 14.802 1.00 89.44 84 ALA A N 1
ATOM 616 C CA . ALA A 1 84 ? -9.805 -4.076 15.683 1.00 89.44 84 ALA A CA 1
ATOM 617 C C . ALA A 1 84 ? -8.332 -4.080 16.123 1.00 89.44 84 ALA A C 1
ATOM 619 O O . ALA A 1 84 ? -7.419 -4.028 15.299 1.00 89.44 84 ALA A O 1
ATOM 620 N N . SER A 1 85 ? -8.106 -4.154 17.433 1.00 87.88 85 SER A N 1
ATOM 621 C CA . SER A 1 85 ? -6.795 -4.479 17.989 1.00 87.88 85 SER A CA 1
ATOM 622 C C . SER A 1 85 ? -6.475 -5.960 17.776 1.00 87.88 85 SER A C 1
ATOM 624 O O . SER A 1 85 ? -7.370 -6.769 17.518 1.00 87.88 85 SER A O 1
ATOM 626 N N . ARG A 1 86 ? -5.194 -6.314 17.899 1.00 86.06 86 ARG A N 1
ATOM 627 C CA . ARG A 1 86 ? -4.766 -7.713 17.943 1.00 86.06 86 ARG A CA 1
ATOM 628 C C . ARG A 1 86 ? -5.404 -8.426 19.144 1.00 86.06 86 ARG A C 1
ATOM 630 O O . ARG A 1 86 ? -5.638 -7.805 20.179 1.00 86.06 86 ARG A O 1
ATOM 637 N N . GLU A 1 87 ? -5.684 -9.716 18.987 1.00 85.31 87 GLU A N 1
ATOM 638 C CA . GLU A 1 87 ? -6.344 -10.541 20.010 1.00 85.31 87 GLU A CA 1
ATOM 639 C C . GLU A 1 87 ? -5.489 -10.719 21.274 1.00 85.31 87 GLU A C 1
ATOM 641 O O . GLU A 1 87 ? -6.022 -10.709 22.378 1.00 85.31 87 GLU A O 1
ATOM 646 N N . ASP A 1 88 ? -4.163 -10.777 21.126 1.00 85.00 88 ASP A N 1
ATOM 647 C CA . ASP A 1 88 ? -3.199 -10.902 22.231 1.00 85.00 88 ASP A CA 1
ATOM 648 C C . ASP A 1 88 ? -3.269 -9.755 23.255 1.00 85.00 88 ASP A C 1
ATOM 650 O O . ASP A 1 88 ? -2.852 -9.914 24.401 1.00 85.00 88 ASP A O 1
ATOM 654 N N . LEU A 1 89 ? -3.841 -8.609 22.878 1.00 87.56 89 LEU A N 1
ATOM 655 C CA . LEU A 1 89 ? -4.043 -7.478 23.780 1.00 87.56 89 LEU A CA 1
ATOM 656 C C . LEU A 1 89 ? -5.219 -7.660 24.750 1.00 87.56 89 LEU A C 1
ATOM 658 O O . LEU A 1 89 ? -5.335 -6.868 25.684 1.00 87.56 89 LEU A O 1
ATOM 662 N N . LEU A 1 90 ? -6.079 -8.667 24.559 1.00 86.50 90 LEU A N 1
ATOM 663 C CA . LEU A 1 90 ? -7.173 -8.966 25.492 1.00 86.50 90 LEU A CA 1
ATOM 664 C C . LEU A 1 90 ? -6.654 -9.498 26.834 1.00 86.50 90 LEU A C 1
ATOM 666 O O . LEU A 1 90 ? -7.200 -9.147 27.878 1.00 86.50 90 LEU A O 1
ATOM 670 N N . ASP A 1 91 ? -5.570 -10.274 26.794 1.00 87.75 91 ASP A N 1
ATOM 671 C CA . ASP A 1 91 ? -4.935 -10.882 27.970 1.00 87.75 91 ASP A CA 1
ATOM 672 C C . ASP A 1 91 ? -3.707 -10.091 28.457 1.00 87.75 91 ASP A C 1
ATOM 674 O O . ASP A 1 91 ? -2.994 -10.508 29.373 1.00 87.75 91 ASP A O 1
ATOM 678 N N . ALA A 1 92 ? -3.439 -8.934 27.845 1.00 88.44 92 ALA A N 1
ATOM 679 C CA . ALA A 1 92 ? -2.269 -8.129 28.148 1.00 88.44 92 ALA A CA 1
ATOM 680 C C . ALA A 1 92 ? -2.337 -7.491 29.550 1.00 88.44 92 ALA A C 1
ATOM 682 O O . ALA A 1 92 ? -3.395 -7.012 29.978 1.00 88.44 92 ALA A O 1
ATOM 683 N N . PRO A 1 93 ? -1.194 -7.375 30.255 1.00 88.81 93 PRO A N 1
ATOM 684 C CA . PRO A 1 93 ? -1.127 -6.583 31.473 1.00 88.81 93 PRO A CA 1
ATOM 685 C C . PRO A 1 93 ? -1.476 -5.116 31.179 1.00 88.81 93 PRO A C 1
ATOM 687 O O . PRO A 1 93 ? -1.114 -4.560 30.138 1.00 88.81 93 PRO A O 1
ATOM 690 N N . LEU A 1 94 ? -2.181 -4.481 32.119 1.00 91.25 94 LEU A N 1
ATOM 691 C CA . LEU A 1 94 ? -2.689 -3.118 31.970 1.00 91.25 94 LEU A CA 1
ATOM 692 C C . LEU A 1 94 ? -1.864 -2.116 32.787 1.00 91.25 94 LEU A C 1
ATOM 694 O O . LEU A 1 94 ? -1.598 -2.323 33.971 1.00 91.25 94 LEU A O 1
ATOM 698 N N . LEU A 1 95 ? -1.538 -0.976 32.179 1.00 89.75 95 LEU A N 1
ATOM 699 C CA . LEU A 1 95 ? -1.047 0.209 32.886 1.00 89.75 95 LEU A CA 1
ATOM 700 C C . LEU A 1 95 ? -2.182 0.913 33.651 1.00 89.75 95 LEU A C 1
ATOM 702 O O . LEU A 1 95 ? -3.365 0.718 33.338 1.00 89.75 95 LEU A O 1
ATOM 706 N N . PRO A 1 96 ? -1.849 1.819 34.595 1.00 91.69 96 PRO A N 1
ATOM 707 C CA . PRO A 1 96 ? -2.825 2.742 35.160 1.00 91.69 96 PRO A CA 1
ATOM 708 C C . PRO A 1 96 ? -3.639 3.441 34.061 1.00 91.69 96 PRO A C 1
ATOM 710 O O . PRO A 1 96 ? -3.091 3.955 33.085 1.00 91.69 96 PRO A O 1
ATOM 713 N N . GLY A 1 97 ? -4.964 3.439 34.210 1.00 90.62 97 GLY A N 1
ATOM 714 C CA . GLY A 1 97 ? -5.883 3.933 33.180 1.00 90.62 97 GLY A CA 1
ATOM 715 C C . GLY A 1 97 ? -6.267 2.905 32.107 1.00 90.62 97 GLY A C 1
ATOM 716 O O . GLY A 1 97 ? -6.846 3.299 31.099 1.00 90.62 97 GLY A O 1
ATOM 717 N N . GLY A 1 98 ? -5.970 1.616 32.310 1.00 88.75 98 GLY A N 1
ATOM 718 C CA . GLY A 1 98 ? -6.506 0.515 31.499 1.00 88.75 98 GLY A CA 1
ATOM 719 C C . GLY A 1 98 ? -5.868 0.368 30.119 1.00 88.75 98 GLY A C 1
ATOM 720 O O . GLY A 1 98 ? -6.514 -0.116 29.196 1.00 88.75 98 GLY A O 1
ATOM 721 N N . ARG A 1 99 ? -4.622 0.823 29.946 1.00 88.88 99 ARG A N 1
ATOM 722 C CA . ARG A 1 99 ? -3.911 0.729 28.662 1.00 88.88 99 ARG A CA 1
ATOM 723 C C . ARG A 1 99 ? -3.184 -0.620 28.572 1.00 88.88 99 ARG A C 1
ATOM 725 O O . ARG A 1 99 ? -2.308 -0.837 29.412 1.00 88.88 99 ARG A O 1
ATOM 732 N N . PRO A 1 100 ? -3.512 -1.494 27.602 1.00 90.12 100 PRO A N 1
ATOM 733 C CA . PRO A 1 100 ? -2.828 -2.773 27.439 1.00 90.12 100 PRO A CA 1
ATOM 734 C C . PRO A 1 100 ? -1.408 -2.581 26.902 1.00 90.12 100 PRO A C 1
ATOM 736 O O . PRO A 1 100 ? -1.142 -1.642 26.146 1.00 90.12 100 PRO A O 1
ATOM 739 N N . ILE A 1 101 ? -0.504 -3.475 27.298 1.00 87.06 101 ILE A N 1
ATOM 740 C CA . ILE A 1 101 ? 0.896 -3.496 26.862 1.00 87.06 101 ILE A CA 1
ATOM 741 C C . ILE A 1 101 ? 1.133 -4.763 26.037 1.00 87.06 101 ILE A C 1
ATOM 743 O O . ILE A 1 101 ? 0.942 -5.869 26.537 1.00 87.06 101 ILE A O 1
ATOM 747 N N . ALA A 1 102 ? 1.567 -4.610 24.787 1.00 83.81 102 ALA A N 1
ATOM 748 C CA . ALA A 1 102 ? 1.994 -5.748 23.977 1.00 83.81 102 ALA A CA 1
ATOM 749 C C . ALA A 1 102 ? 3.270 -6.379 24.556 1.00 83.81 102 ALA A C 1
ATOM 751 O O . ALA A 1 102 ? 4.115 -5.676 25.113 1.00 83.81 102 ALA A O 1
ATOM 752 N N . ALA A 1 103 ? 3.431 -7.692 24.392 1.00 78.44 103 ALA A N 1
ATOM 753 C CA . ALA A 1 103 ? 4.704 -8.339 24.683 1.00 78.44 103 ALA A CA 1
ATOM 754 C C . ALA A 1 103 ? 5.784 -7.814 23.724 1.00 78.44 103 ALA A C 1
ATOM 756 O O . ALA A 1 103 ? 5.533 -7.636 22.530 1.00 78.44 103 ALA A O 1
ATOM 757 N N . ASN A 1 104 ? 6.982 -7.572 24.250 1.00 74.62 104 ASN A N 1
ATOM 758 C CA . ASN A 1 104 ? 8.150 -7.342 23.411 1.00 74.62 104 ASN A CA 1
ATOM 759 C C . ASN A 1 104 ? 8.659 -8.689 22.886 1.00 74.62 104 ASN A C 1
ATOM 761 O O . ASN A 1 104 ? 8.466 -9.721 23.530 1.00 74.62 104 ASN A O 1
ATOM 765 N N . GLU A 1 105 ? 9.346 -8.671 21.746 1.00 73.94 105 GLU A N 1
ATOM 766 C CA . GLU A 1 105 ? 10.202 -9.793 21.360 1.00 73.94 105 GLU A CA 1
ATOM 767 C C . GLU A 1 105 ? 11.267 -9.985 22.453 1.00 73.94 105 GLU A C 1
ATOM 769 O O . GLU A 1 105 ? 11.779 -9.001 22.999 1.00 73.94 105 GLU A O 1
ATOM 774 N N . GLU A 1 106 ? 11.563 -11.233 22.824 1.00 69.06 106 GLU A N 1
ATOM 775 C CA . GLU A 1 106 ? 12.610 -11.538 23.801 1.00 69.06 106 GLU A CA 1
ATOM 776 C C . GLU A 1 106 ? 13.962 -11.096 23.225 1.00 69.06 106 GLU A C 1
ATOM 778 O O . GLU A 1 106 ? 14.556 -11.766 22.384 1.00 69.06 106 GLU A O 1
ATOM 783 N N . VAL A 1 107 ? 14.425 -9.912 23.626 1.00 67.12 107 VAL A N 1
ATOM 784 C CA . VAL A 1 107 ? 15.769 -9.435 23.303 1.00 67.12 107 VAL A CA 1
ATOM 785 C C . VAL A 1 107 ? 16.709 -9.976 24.369 1.00 67.12 107 VAL A C 1
ATOM 787 O O . VAL A 1 107 ? 16.527 -9.681 25.550 1.00 67.12 107 VAL A O 1
ATOM 790 N N . GLU A 1 108 ? 17.713 -10.742 23.937 1.00 73.25 108 GLU A N 1
ATOM 791 C CA . GLU A 1 108 ? 18.773 -11.288 24.791 1.00 73.25 108 GLU A CA 1
ATOM 792 C C . GLU A 1 108 ? 19.339 -10.194 25.706 1.00 73.25 108 GLU A C 1
ATOM 794 O O . GLU A 1 108 ? 19.943 -9.209 25.261 1.00 73.25 108 GLU A O 1
ATOM 799 N N . THR A 1 109 ? 19.111 -10.355 27.007 1.00 67.56 109 THR A N 1
ATOM 800 C CA . THR A 1 109 ? 19.474 -9.382 28.042 1.00 67.56 109 THR A CA 1
ATOM 801 C C . THR A 1 109 ? 20.971 -9.079 28.070 1.00 67.56 109 THR A C 1
ATOM 803 O O . THR A 1 109 ? 21.364 -7.961 28.405 1.00 67.56 109 THR A O 1
ATOM 806 N N . GLU A 1 110 ? 21.811 -10.024 27.646 1.00 68.31 110 GLU A N 1
ATOM 807 C CA . GLU A 1 110 ? 23.258 -9.876 27.487 1.00 68.31 110 GLU A CA 1
ATOM 808 C C . GLU A 1 110 ? 23.634 -8.736 26.526 1.00 68.31 110 GLU A C 1
ATOM 810 O O . GLU A 1 110 ? 24.623 -8.042 26.759 1.00 68.31 110 GLU A O 1
ATOM 815 N N . VAL A 1 111 ? 22.840 -8.499 25.474 1.00 69.25 111 VAL A N 1
ATOM 816 C CA . VAL A 1 111 ? 23.078 -7.414 24.505 1.00 69.25 111 VAL A CA 1
ATOM 817 C C . VAL A 1 111 ? 22.746 -6.050 25.112 1.00 69.25 111 VAL A C 1
ATOM 819 O O . VAL A 1 111 ? 23.410 -5.059 24.816 1.00 69.25 111 VAL A O 1
ATOM 822 N N . LEU A 1 112 ? 21.741 -5.987 25.986 1.00 65.38 112 LEU A N 1
ATOM 823 C CA . LEU A 1 112 ? 21.270 -4.746 26.609 1.00 65.38 112 LEU A CA 1
ATOM 824 C C . LEU A 1 112 ? 22.146 -4.312 27.795 1.00 65.38 112 LEU A C 1
ATOM 826 O O . LEU A 1 112 ? 22.372 -3.118 27.987 1.00 65.38 112 LEU A O 1
ATOM 830 N N . MET A 1 113 ? 22.684 -5.268 28.559 1.00 71.75 113 MET A N 1
ATOM 831 C CA . MET A 1 113 ? 23.518 -5.000 29.742 1.00 71.75 113 MET A CA 1
ATOM 832 C C . MET A 1 113 ? 24.931 -4.497 29.397 1.00 71.75 113 MET A C 1
ATOM 834 O O . MET A 1 113 ? 25.608 -3.953 30.262 1.00 71.75 113 MET A O 1
ATOM 838 N N . GLY A 1 114 ? 25.380 -4.639 28.143 1.00 67.25 114 GLY A N 1
ATOM 839 C CA . GLY A 1 114 ? 26.689 -4.159 27.679 1.00 67.25 114 GLY A CA 1
ATOM 840 C C . GLY A 1 114 ? 26.792 -2.644 27.438 1.00 67.25 114 GLY A C 1
ATOM 841 O O . GLY A 1 114 ? 27.882 -2.163 27.137 1.00 67.25 114 GLY A O 1
ATOM 842 N N . PHE A 1 115 ? 25.686 -1.897 27.549 1.00 66.38 115 PHE A N 1
ATOM 843 C CA . PHE A 1 115 ? 25.620 -0.447 27.291 1.00 66.38 115 PHE A CA 1
ATOM 844 C C . PHE A 1 115 ? 25.308 0.399 28.536 1.00 66.38 115 PHE A C 1
ATOM 846 O O . PHE A 1 115 ? 25.101 1.607 28.414 1.00 66.38 115 PHE A O 1
ATOM 853 N N . ILE A 1 116 ? 25.252 -0.218 29.719 1.00 69.38 116 ILE A N 1
ATOM 854 C CA . ILE A 1 116 ? 25.062 0.477 30.996 1.00 69.38 116 ILE A CA 1
ATOM 855 C C . ILE A 1 116 ? 26.429 0.549 31.687 1.00 69.38 116 ILE A C 1
ATOM 857 O O . ILE A 1 116 ? 26.865 -0.437 32.278 1.00 69.38 116 ILE A O 1
ATOM 861 N N . ASP A 1 117 ? 27.106 1.690 31.548 1.00 64.88 117 ASP A N 1
ATOM 862 C CA . ASP A 1 117 ? 28.276 2.083 32.356 1.00 64.88 117 ASP A CA 1
ATOM 863 C C . ASP A 1 117 ? 27.808 2.872 33.591 1.00 64.88 117 ASP A C 1
ATOM 865 O O . ASP A 1 117 ? 26.982 3.802 33.409 1.00 64.88 117 ASP A O 1
#

Sequence (117 aa):
MGSIWDRPVGPAQIEVAESISSAGVRPIAASHMEVYGTILNDRPIMASSIQVADTTVPGGRPIFASDIIVRDDLTLPGGRPIFASREDLLDAPLLPGGRPIAANEEVETEVLMGFID

Foldseek 3Di:
DDDPPPDDDDDDPFDFPDWDDDVHTHTDGDDPFAFPFADDPRHTDTDDPWAFPDQPPPPRDTDTDDPWAWDPVDADPPRHIDTDDDPQQVPADADPVGHGDDDDDPDDVVVVVVPDD